Protein AF-A0A176WW11-F1 (afdb_monomer_lite)

Structure (mmCIF, N/CA/C/O backbone):
data_AF-A0A176WW11-F1
#
_entry.id   AF-A0A176WW11-F1
#
loop_
_atom_site.group_PDB
_atom_site.id
_atom_site.type_symbol
_atom_site.label_atom_id
_atom_site.label_alt_id
_atom_site.label_comp_id
_atom_site.label_asym_id
_atom_site.label_entity_id
_atom_site.label_seq_id
_atom_site.pdbx_PDB_ins_code
_atom_site.Cartn_x
_atom_site.Cartn_y
_atom_site.Cartn_z
_atom_site.occupancy
_atom_site.B_iso_or_equiv
_atom_site.auth_seq_id
_atom_site.auth_comp_id
_atom_site.auth_asym_id
_atom_site.auth_atom_id
_atom_site.pdbx_PDB_model_num
ATOM 1 N N . MET A 1 1 ? 7.947 -29.650 -14.561 1.00 38.28 1 MET A N 1
ATOM 2 C CA . MET A 1 1 ? 7.953 -28.742 -13.396 1.00 38.28 1 MET A CA 1
ATOM 3 C C . MET A 1 1 ? 6.530 -28.261 -13.224 1.00 38.28 1 MET A C 1
ATOM 5 O O . MET A 1 1 ? 6.086 -27.445 -14.023 1.00 38.28 1 MET A O 1
ATOM 9 N N . ASP A 1 2 ? 5.806 -28.837 -12.269 1.00 42.72 2 ASP A N 1
ATOM 10 C CA . ASP A 1 2 ? 4.416 -28.479 -12.001 1.00 4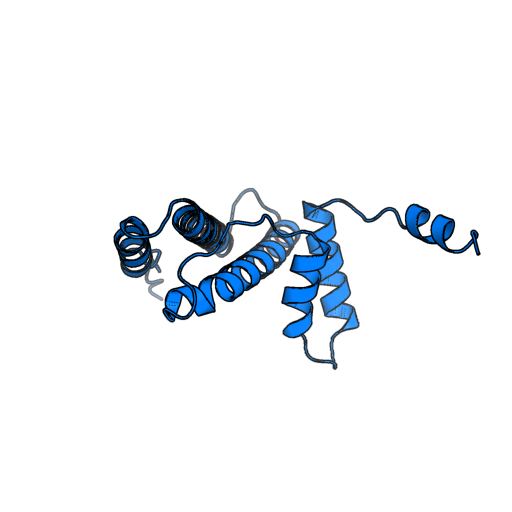2.72 2 ASP A CA 1
ATOM 11 C C . ASP A 1 2 ? 4.356 -27.070 -11.411 1.00 42.72 2 ASP A C 1
ATOM 13 O O . ASP A 1 2 ? 4.752 -26.833 -10.268 1.00 42.72 2 ASP A O 1
ATOM 17 N N . GLN A 1 3 ? 3.889 -26.110 -12.209 1.00 46.97 3 GLN A N 1
ATOM 18 C CA . GLN A 1 3 ? 3.449 -24.825 -11.685 1.00 46.97 3 GLN A CA 1
ATOM 19 C C . GLN A 1 3 ? 2.151 -25.079 -10.928 1.00 46.97 3 GLN A C 1
ATOM 21 O O . GLN A 1 3 ? 1.076 -25.116 -11.520 1.00 46.97 3 GLN A O 1
ATOM 26 N N . LYS A 1 4 ? 2.257 -25.284 -9.613 1.00 46.72 4 LYS A N 1
ATOM 27 C CA . LYS A 1 4 ? 1.090 -25.266 -8.735 1.00 46.72 4 LYS A CA 1
ATOM 28 C C . LYS A 1 4 ? 0.417 -23.900 -8.937 1.00 46.72 4 LYS A C 1
ATOM 30 O O . LYS A 1 4 ? 1.100 -22.888 -8.748 1.00 46.72 4 LYS A O 1
ATOM 35 N N . PRO A 1 5 ? -0.852 -23.830 -9.371 1.00 48.12 5 PRO A N 1
ATOM 36 C CA . PRO A 1 5 ? -1.541 -22.557 -9.440 1.00 48.12 5 PRO A CA 1
ATOM 37 C C . PRO A 1 5 ? -1.594 -22.025 -8.010 1.00 48.12 5 PRO A C 1
ATOM 39 O O . PRO A 1 5 ? -2.228 -22.612 -7.140 1.00 48.12 5 PRO A O 1
ATOM 42 N N . THR A 1 6 ? -0.859 -20.952 -7.735 1.00 51.38 6 THR A N 1
ATOM 43 C CA . THR A 1 6 ? -1.089 -20.128 -6.551 1.00 51.38 6 THR A CA 1
ATOM 44 C C . THR A 1 6 ? -2.418 -19.435 -6.789 1.00 51.38 6 THR A C 1
ATOM 46 O O . THR A 1 6 ? -2.474 -18.335 -7.343 1.00 51.38 6 THR A O 1
ATOM 49 N N . GLU A 1 7 ? -3.504 -20.150 -6.502 1.00 52.75 7 GLU A N 1
ATOM 50 C CA . GLU A 1 7 ? -4.811 -19.540 -6.308 1.00 52.75 7 GLU A CA 1
ATOM 51 C C . GLU A 1 7 ? -4.647 -18.413 -5.273 1.00 52.75 7 GLU A C 1
ATOM 53 O O . GLU A 1 7 ? -3.821 -18.547 -4.360 1.00 52.75 7 GLU A O 1
ATOM 58 N N . PRO A 1 8 ? -5.336 -17.267 -5.448 1.00 53.09 8 PRO A N 1
ATOM 59 C CA . PRO A 1 8 ? -5.331 -16.203 -4.445 1.00 53.09 8 PRO A CA 1
ATOM 60 C C . PRO A 1 8 ? -5.658 -16.817 -3.082 1.00 53.09 8 PRO A C 1
ATOM 62 O O . PRO A 1 8 ? -6.425 -17.784 -3.068 1.00 53.09 8 PRO A O 1
ATOM 65 N N . PRO A 1 9 ? -5.138 -16.294 -1.959 1.00 55.34 9 PRO A N 1
ATOM 66 C CA . PRO A 1 9 ? -5.440 -16.823 -0.633 1.00 55.34 9 PRO A CA 1
ATOM 67 C C . PRO A 1 9 ? -6.895 -16.485 -0.268 1.00 55.34 9 PRO A C 1
ATOM 69 O O . PRO A 1 9 ? -7.148 -15.620 0.568 1.00 55.34 9 PRO A O 1
ATOM 72 N N . HIS A 1 10 ? -7.848 -17.138 -0.942 1.00 59.72 10 HIS A N 1
ATOM 73 C CA . HIS A 1 10 ? -9.286 -16.927 -0.811 1.00 59.72 10 HIS A CA 1
ATOM 74 C C . HIS A 1 10 ? -9.680 -17.043 0.650 1.00 59.72 10 HIS A C 1
ATOM 76 O O . HIS A 1 10 ? -10.303 -16.129 1.164 1.00 59.72 10 HIS A O 1
ATOM 82 N N . ASP A 1 11 ? -9.171 -18.059 1.343 1.00 60.62 11 ASP A N 1
ATOM 83 C CA . ASP A 1 11 ? -9.445 -18.296 2.757 1.00 60.62 11 ASP A CA 1
ATOM 84 C C . ASP A 1 11 ? -9.091 -17.088 3.641 1.00 60.62 11 ASP A C 1
ATOM 86 O O . ASP A 1 11 ? -9.870 -16.691 4.503 1.00 60.62 11 ASP A O 1
ATOM 90 N N . ALA A 1 12 ? -7.937 -16.448 3.422 1.00 63.38 12 ALA A N 1
ATOM 91 C CA . ALA A 1 12 ? -7.532 -15.288 4.219 1.00 63.38 12 ALA A CA 1
ATOM 92 C C . ALA A 1 12 ? -8.373 -14.043 3.889 1.00 63.38 12 ALA A C 1
ATOM 94 O O . ALA A 1 12 ? -8.705 -13.263 4.782 1.00 63.38 12 ALA A O 1
ATOM 95 N N . LEU A 1 13 ? -8.725 -13.860 2.614 1.00 64.44 13 LEU A N 1
ATOM 96 C CA . LEU A 1 13 ? -9.565 -12.751 2.158 1.00 64.44 13 LEU A CA 1
ATOM 97 C C . LEU A 1 13 ? -11.019 -12.919 2.630 1.00 64.44 13 LEU A C 1
ATOM 99 O O . LEU A 1 13 ? -11.628 -11.948 3.069 1.00 64.44 13 LEU A O 1
ATOM 103 N N . GLU A 1 14 ? -11.557 -14.137 2.601 1.00 69.00 14 GLU A N 1
ATOM 104 C CA . GLU A 1 14 ? -12.894 -14.475 3.097 1.00 69.00 14 GLU A CA 1
ATOM 105 C C . GLU A 1 14 ? -12.997 -14.274 4.607 1.00 69.00 14 GLU A C 1
ATOM 107 O O . GLU A 1 14 ? -13.955 -13.658 5.072 1.00 69.00 14 GLU A O 1
ATOM 112 N N . VAL A 1 15 ? -11.987 -14.703 5.371 1.00 70.88 15 VAL A N 1
ATOM 113 C CA . VAL A 1 15 ? -11.923 -14.458 6.820 1.00 70.88 15 VAL A CA 1
ATOM 114 C C . VAL A 1 15 ? -11.898 -12.959 7.124 1.00 70.88 15 VAL A C 1
ATOM 116 O O . VAL A 1 15 ? -12.610 -12.509 8.020 1.00 70.88 15 VAL A O 1
ATOM 119 N N . LEU A 1 16 ? -11.131 -12.168 6.365 1.00 67.31 16 LEU A N 1
ATOM 120 C CA . LEU A 1 16 ? -11.105 -10.713 6.531 1.00 67.31 16 LEU A CA 1
ATOM 121 C C . LEU A 1 16 ? -12.459 -10.072 6.211 1.00 67.31 16 LEU A C 1
ATOM 123 O O . LEU A 1 16 ? -12.887 -9.197 6.953 1.00 67.31 16 LEU A O 1
ATOM 127 N N . ILE A 1 17 ? -13.146 -10.503 5.150 1.00 69.38 17 ILE A N 1
ATOM 128 C CA . ILE A 1 17 ? -14.472 -9.981 4.780 1.00 69.38 17 ILE A CA 1
ATOM 129 C C . ILE A 1 17 ? -15.522 -10.350 5.833 1.00 69.38 17 ILE A C 1
ATOM 131 O O . ILE A 1 17 ? -16.321 -9.499 6.220 1.00 69.38 17 ILE A O 1
ATOM 135 N N . ALA A 1 18 ? -15.506 -11.595 6.312 1.00 72.50 18 ALA A N 1
ATOM 136 C CA . ALA A 1 18 ? -16.426 -12.065 7.340 1.00 72.50 18 ALA A CA 1
ATOM 137 C C . ALA A 1 18 ? -16.231 -11.303 8.659 1.00 72.50 18 ALA A C 1
ATOM 139 O O . ALA A 1 18 ? -17.207 -10.849 9.247 1.00 72.50 18 ALA A O 1
ATOM 140 N N . ALA A 1 19 ? -14.980 -11.093 9.081 1.00 67.56 19 ALA A N 1
ATOM 141 C CA . ALA A 1 19 ? -14.660 -10.314 10.277 1.00 67.56 19 ALA A CA 1
ATOM 142 C C . ALA A 1 19 ? -14.964 -8.815 10.105 1.00 67.56 19 ALA A C 1
ATOM 144 O O . ALA A 1 19 ? -15.369 -8.147 11.052 1.00 67.56 19 ALA A O 1
ATOM 145 N N . ALA A 1 20 ? -14.806 -8.273 8.894 1.00 70.06 20 ALA A N 1
ATOM 146 C CA . ALA A 1 20 ? -15.075 -6.866 8.618 1.00 70.06 20 ALA A CA 1
ATOM 147 C C . ALA A 1 20 ? -16.565 -6.508 8.738 1.00 70.06 20 ALA A C 1
ATOM 149 O O . ALA A 1 20 ? -16.875 -5.350 8.996 1.00 70.06 20 ALA A O 1
ATOM 150 N N . ALA A 1 21 ? -17.485 -7.468 8.595 1.00 69.31 21 ALA A N 1
ATOM 151 C CA . ALA A 1 21 ? -18.920 -7.224 8.755 1.00 69.31 21 ALA A CA 1
ATOM 152 C C . ALA A 1 21 ? -19.305 -6.721 10.163 1.00 69.31 21 ALA A C 1
ATOM 154 O O . ALA A 1 21 ? -20.364 -6.119 10.326 1.00 69.31 21 ALA A O 1
ATOM 155 N N . GLU A 1 22 ? -18.449 -6.950 11.162 1.00 75.69 22 GLU A N 1
ATOM 156 C CA . GLU A 1 22 ? -18.630 -6.470 12.537 1.00 75.69 22 GLU A CA 1
ATOM 157 C C . GLU A 1 22 ? -17.981 -5.095 12.787 1.00 75.69 22 GLU A C 1
ATOM 159 O O . GLU A 1 22 ? -18.170 -4.504 13.851 1.00 75.69 22 GLU A O 1
ATOM 164 N N . ALA A 1 23 ? -17.224 -4.569 11.819 1.00 80.94 23 ALA A N 1
ATOM 165 C CA . ALA A 1 23 ? -16.578 -3.267 11.910 1.00 80.94 23 ALA A CA 1
ATOM 166 C C . ALA A 1 23 ? -17.564 -2.120 11.640 1.00 80.94 23 ALA A C 1
ATOM 168 O O . ALA A 1 23 ? -18.557 -2.272 10.925 1.00 80.94 23 ALA A O 1
ATOM 169 N N . ASP A 1 24 ? -17.260 -0.928 12.158 1.00 86.62 24 ASP A N 1
ATOM 170 C CA . ASP A 1 24 ? -17.979 0.278 11.756 1.00 86.62 24 ASP A CA 1
ATOM 171 C C . ASP A 1 24 ? -17.768 0.576 10.258 1.00 86.62 24 ASP A C 1
ATOM 173 O O . ASP A 1 24 ? -16.789 0.145 9.644 1.00 86.62 24 ASP A O 1
ATOM 177 N N . THR A 1 25 ? -18.670 1.362 9.667 1.00 85.56 25 THR A N 1
ATOM 178 C CA . THR A 1 25 ? -18.682 1.665 8.226 1.00 85.56 25 THR A CA 1
ATOM 179 C C . THR A 1 25 ? -17.350 2.199 7.690 1.00 85.56 25 THR A C 1
ATOM 181 O O . THR A 1 25 ? -16.951 1.858 6.574 1.00 85.56 25 THR A O 1
ATOM 184 N N . GLU A 1 26 ? -16.653 3.042 8.451 1.00 86.69 26 GLU A N 1
ATOM 185 C CA . GLU A 1 26 ? -15.414 3.671 7.992 1.00 86.69 26 GLU A CA 1
ATOM 186 C C . GLU A 1 26 ? -14.233 2.697 8.056 1.00 86.69 26 GLU A C 1
ATOM 188 O O . GLU A 1 26 ? -13.414 2.639 7.129 1.00 86.69 26 GLU A O 1
ATOM 193 N N . THR A 1 27 ? -14.181 1.862 9.095 1.00 89.44 27 THR A N 1
ATOM 194 C CA . THR A 1 27 ? -13.183 0.793 9.186 1.00 89.44 27 THR A CA 1
ATOM 195 C C . THR A 1 27 ? -13.432 -0.297 8.151 1.00 89.44 27 THR A C 1
ATOM 197 O O . THR A 1 27 ? -12.492 -0.725 7.476 1.00 89.44 27 THR A O 1
ATOM 200 N N . PHE A 1 28 ? -14.693 -0.686 7.941 1.00 89.12 28 PHE A N 1
ATOM 201 C CA . PHE A 1 28 ? -15.083 -1.609 6.876 1.00 89.12 28 PHE A CA 1
ATOM 202 C C . PHE A 1 28 ? -14.603 -1.108 5.513 1.00 89.12 28 PHE A C 1
ATOM 204 O O . PHE A 1 28 ? -13.995 -1.860 4.751 1.00 89.12 28 PHE A O 1
ATOM 211 N N . ARG A 1 29 ? -14.783 0.187 5.226 1.00 90.19 29 ARG A N 1
ATOM 212 C CA . ARG A 1 29 ? -14.289 0.810 3.994 1.00 90.19 29 ARG A CA 1
ATOM 213 C C . ARG A 1 29 ? -12.766 0.731 3.872 1.00 90.19 29 ARG A C 1
ATOM 215 O O . ARG A 1 29 ? -12.261 0.420 2.796 1.00 90.19 29 ARG A O 1
ATOM 222 N N . SER A 1 30 ? -12.029 0.974 4.955 1.00 91.44 30 SER A N 1
ATOM 223 C CA . SER A 1 30 ? -10.566 0.830 4.968 1.00 91.44 30 SER A CA 1
ATOM 224 C C . SER A 1 30 ? -10.121 -0.607 4.666 1.00 91.44 30 SER A C 1
ATOM 226 O O . SER A 1 30 ? -9.177 -0.806 3.896 1.00 91.44 30 SER A O 1
ATOM 228 N N . ILE A 1 31 ? -10.818 -1.606 5.220 1.00 90.94 31 ILE A N 1
ATOM 229 C CA . ILE A 1 31 ? -10.564 -3.031 4.954 1.00 90.94 31 ILE A CA 1
ATOM 230 C C . ILE A 1 31 ? -10.904 -3.377 3.499 1.00 90.94 31 ILE A C 1
ATOM 232 O O . ILE A 1 31 ? -10.102 -4.007 2.810 1.00 90.94 31 ILE A O 1
ATOM 236 N N . GLN A 1 32 ? -12.049 -2.917 2.995 1.00 90.44 32 GLN A N 1
ATOM 237 C CA . GLN A 1 32 ? -12.465 -3.118 1.608 1.00 90.44 32 GLN A CA 1
ATOM 238 C C . GLN A 1 32 ? -11.433 -2.556 0.618 1.00 90.44 32 GLN A C 1
ATOM 240 O O . GLN A 1 32 ? -11.064 -3.222 -0.348 1.00 90.44 32 GLN A O 1
ATOM 245 N N . GLU A 1 33 ? -10.925 -1.351 0.869 1.00 92.81 33 GLU A N 1
ATOM 246 C CA . GLU A 1 33 ? -9.897 -0.722 0.035 1.00 92.81 33 GLU A CA 1
ATOM 247 C C . GLU A 1 33 ? -8.574 -1.498 0.072 1.00 92.81 33 GLU A C 1
ATOM 249 O O . GLU A 1 33 ? -7.941 -1.684 -0.972 1.00 92.81 33 GLU A O 1
ATOM 254 N N . LEU A 1 34 ? -8.176 -2.019 1.240 1.00 92.12 34 LEU A N 1
ATOM 255 C CA . LEU A 1 34 ? -7.006 -2.891 1.361 1.00 92.12 34 LEU A CA 1
ATOM 256 C C . LEU A 1 34 ? -7.164 -4.164 0.511 1.00 92.12 34 LEU A C 1
ATOM 258 O O . LEU A 1 34 ? -6.237 -4.531 -0.215 1.00 92.12 34 LEU A O 1
ATOM 262 N N . LEU A 1 35 ? -8.338 -4.803 0.553 1.00 89.94 35 LEU A N 1
ATOM 263 C CA . LEU A 1 35 ? -8.643 -6.007 -0.229 1.00 89.94 35 LEU A CA 1
ATOM 264 C C . LEU A 1 35 ? -8.575 -5.738 -1.738 1.00 89.94 35 LEU A C 1
ATOM 266 O O . LEU A 1 35 ? -7.909 -6.473 -2.469 1.00 89.94 35 LEU A O 1
ATOM 270 N N . ILE A 1 36 ? -9.200 -4.652 -2.202 1.00 90.62 36 ILE A N 1
ATOM 271 C CA . ILE A 1 36 ? -9.175 -4.247 -3.617 1.00 90.62 36 ILE A CA 1
ATOM 272 C C . ILE A 1 36 ? -7.732 -4.019 -4.086 1.00 90.62 36 ILE A C 1
ATOM 274 O O . ILE A 1 36 ? -7.342 -4.470 -5.168 1.00 90.62 36 ILE A O 1
ATOM 278 N N . LEU A 1 37 ? -6.915 -3.340 -3.276 1.00 91.94 37 LEU A N 1
ATOM 279 C CA . LEU A 1 37 ? -5.509 -3.092 -3.597 1.00 91.94 37 LEU A CA 1
ATOM 280 C C . LEU A 1 37 ? -4.686 -4.382 -3.637 1.00 91.94 37 LEU A C 1
ATOM 282 O O . LEU A 1 37 ? -3.840 -4.529 -4.522 1.00 91.94 37 LEU A O 1
ATOM 286 N N . SER A 1 38 ? -4.944 -5.320 -2.724 1.00 90.31 38 SER A N 1
ATOM 287 C CA . SER A 1 38 ? -4.270 -6.621 -2.686 1.00 90.31 38 SER A CA 1
ATOM 288 C C . SER A 1 38 ? -4.566 -7.426 -3.952 1.00 90.31 38 SER A C 1
ATOM 290 O O . SER A 1 38 ? -3.634 -7.832 -4.649 1.00 90.31 38 SER A O 1
ATOM 292 N N . GLN A 1 39 ? -5.839 -7.540 -4.336 1.00 87.75 39 GLN A N 1
ATOM 293 C CA . GLN A 1 39 ? -6.247 -8.231 -5.563 1.00 87.75 39 GLN A CA 1
ATOM 294 C C . GLN A 1 39 ? -5.648 -7.581 -6.820 1.00 87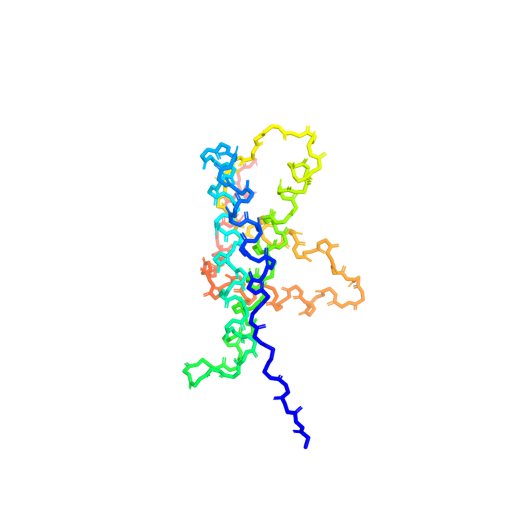.75 39 GLN A C 1
ATOM 296 O O . GLN A 1 39 ? -5.150 -8.270 -7.716 1.00 87.75 39 GLN A O 1
ATOM 301 N N . ALA A 1 40 ? -5.650 -6.244 -6.889 1.00 89.19 40 ALA A N 1
ATOM 302 C CA . ALA A 1 40 ? -5.067 -5.511 -8.010 1.00 89.19 40 ALA A CA 1
ATOM 303 C C . ALA A 1 40 ? -3.550 -5.738 -8.130 1.00 89.19 40 ALA A C 1
ATOM 305 O O . ALA A 1 40 ? -3.038 -5.893 -9.244 1.00 89.19 40 ALA A O 1
ATOM 306 N N . PHE A 1 41 ? -2.836 -5.777 -7.003 1.00 90.12 41 PHE A N 1
ATOM 307 C CA . PHE A 1 41 ? -1.408 -6.077 -6.971 1.00 90.12 41 PHE A CA 1
ATOM 308 C C . PHE A 1 41 ? -1.126 -7.512 -7.426 1.00 90.12 41 PHE A C 1
ATOM 310 O O . PHE A 1 41 ? -0.296 -7.722 -8.314 1.00 90.12 41 PHE A O 1
ATOM 317 N N . GLU A 1 42 ? -1.849 -8.496 -6.888 1.00 86.88 42 GLU A N 1
ATOM 318 C CA . GLU A 1 42 ? -1.690 -9.910 -7.247 1.00 86.88 42 GLU A CA 1
ATOM 319 C C . GLU A 1 42 ? -1.914 -10.158 -8.742 1.00 86.88 42 GLU A C 1
ATOM 321 O O . GLU A 1 42 ? -1.106 -10.826 -9.400 1.00 86.88 42 GLU A O 1
ATOM 326 N N . ALA A 1 43 ? -2.948 -9.540 -9.318 1.00 85.75 43 ALA A N 1
ATOM 327 C CA . ALA A 1 43 ? -3.222 -9.614 -10.750 1.00 85.75 43 ALA A CA 1
ATOM 328 C C . ALA A 1 43 ? -2.051 -9.092 -11.610 1.00 85.75 43 ALA A C 1
ATOM 330 O O . ALA A 1 43 ? -1.849 -9.552 -12.736 1.00 85.75 43 ALA A O 1
ATOM 331 N N . ARG A 1 44 ? -1.243 -8.159 -11.085 1.00 85.38 44 ARG A N 1
ATOM 332 C CA . ARG A 1 44 ? -0.084 -7.566 -11.777 1.00 85.38 44 ARG A CA 1
ATOM 333 C C . ARG A 1 44 ? 1.206 -8.373 -11.623 1.00 85.38 44 ARG A C 1
ATOM 335 O O . ARG A 1 44 ? 2.115 -8.188 -12.438 1.00 85.38 44 ARG A O 1
ATOM 342 N N . ILE A 1 45 ? 1.292 -9.287 -10.651 1.00 82.69 45 ILE A N 1
ATOM 343 C CA . ILE A 1 45 ? 2.437 -10.207 -10.509 1.00 82.69 45 ILE A CA 1
ATOM 344 C C . ILE A 1 45 ? 2.543 -11.094 -11.758 1.00 82.69 45 ILE A C 1
ATOM 346 O O . ILE A 1 45 ? 3.631 -11.303 -12.311 1.00 82.69 45 ILE A O 1
ATOM 350 N N . ARG A 1 46 ? 1.402 -11.571 -12.263 1.00 79.56 46 ARG A N 1
ATOM 351 C CA . ARG A 1 46 ? 1.346 -12.422 -13.455 1.00 79.56 46 ARG A CA 1
ATOM 352 C C . ARG A 1 46 ? 1.624 -11.609 -14.736 1.00 79.56 46 ARG A C 1
ATOM 354 O O . ARG A 1 46 ? 1.327 -10.412 -14.800 1.00 79.56 46 ARG A O 1
ATOM 361 N N . PRO A 1 47 ? 2.252 -12.207 -15.769 1.00 69.44 47 PRO A N 1
ATOM 362 C CA . PRO A 1 47 ? 2.441 -11.554 -17.064 1.00 69.44 47 PRO A CA 1
ATOM 363 C C . PRO A 1 47 ? 1.103 -11.092 -17.643 1.00 69.44 47 PRO A C 1
ATOM 365 O O . PRO A 1 47 ? 0.201 -11.899 -17.842 1.00 69.44 47 PRO A O 1
ATOM 368 N N . HIS A 1 48 ? 0.981 -9.796 -17.931 1.00 74.44 48 HIS A N 1
ATOM 369 C CA . HIS A 1 48 ? -0.239 -9.222 -18.487 1.00 74.44 48 HIS A CA 1
ATOM 370 C C . HIS A 1 48 ? -0.008 -8.834 -19.948 1.00 74.44 48 HIS A C 1
ATOM 372 O O . HIS A 1 48 ? 0.920 -8.090 -20.259 1.00 74.44 48 HIS A O 1
ATOM 378 N N . ARG A 1 49 ? -0.873 -9.315 -20.849 1.00 73.56 49 ARG A N 1
ATOM 379 C CA . ARG A 1 49 ? -0.719 -9.156 -22.309 1.00 73.56 49 ARG A CA 1
ATOM 380 C C . ARG A 1 49 ? -0.673 -7.700 -22.803 1.00 73.56 49 ARG A C 1
ATOM 382 O O . ARG A 1 49 ? -0.066 -7.441 -23.834 1.00 73.56 49 ARG A O 1
ATOM 389 N N . TYR A 1 50 ? -1.293 -6.767 -22.078 1.00 78.06 50 TYR A N 1
ATOM 390 C CA . TYR A 1 50 ? -1.513 -5.382 -22.519 1.00 78.06 50 TYR A CA 1
ATOM 391 C C . TYR A 1 50 ? -0.661 -4.343 -21.778 1.00 78.06 50 TYR A C 1
ATOM 393 O O . TYR A 1 50 ? -0.712 -3.163 -22.107 1.00 78.06 50 TYR A O 1
ATOM 401 N N . LEU A 1 51 ? 0.123 -4.758 -20.780 1.00 79.69 51 LEU A N 1
ATOM 402 C CA . LEU A 1 51 ? 0.914 -3.856 -19.944 1.00 79.69 51 LEU A CA 1
ATOM 403 C C . LEU A 1 51 ? 2.405 -4.071 -20.196 1.00 79.69 51 LEU A C 1
ATOM 405 O O . LEU A 1 51 ? 2.952 -5.145 -19.939 1.00 79.69 51 LEU A O 1
ATOM 409 N N . GLY A 1 52 ? 3.086 -3.020 -20.658 1.00 85.56 52 GLY A N 1
ATOM 410 C CA . GLY A 1 52 ? 4.539 -3.038 -20.814 1.00 85.56 52 GLY A CA 1
ATOM 411 C C . GLY A 1 52 ? 5.249 -3.273 -19.476 1.00 85.56 52 GLY A C 1
ATOM 412 O O . GLY A 1 52 ? 4.799 -2.805 -18.429 1.00 85.56 52 GLY A O 1
ATOM 413 N N . LYS A 1 53 ? 6.400 -3.963 -19.495 1.00 87.00 53 LYS A N 1
ATOM 414 C CA . LYS A 1 53 ? 7.144 -4.345 -18.275 1.00 87.00 53 LYS A CA 1
ATOM 415 C C . LYS A 1 53 ? 7.422 -3.160 -17.338 1.00 87.00 53 LYS A C 1
ATOM 417 O O . LYS A 1 53 ? 7.211 -3.291 -16.137 1.00 87.00 53 LYS A O 1
ATOM 422 N N . ARG A 1 54 ? 7.858 -2.013 -17.882 1.00 88.12 54 ARG A N 1
ATOM 423 C CA . ARG A 1 54 ? 8.156 -0.793 -17.103 1.00 88.12 54 ARG A CA 1
ATOM 424 C C . ARG A 1 54 ? 6.901 -0.197 -16.468 1.00 88.12 54 ARG A C 1
ATOM 426 O O . ARG A 1 54 ? 6.909 0.095 -15.282 1.00 88.12 54 ARG A O 1
ATOM 433 N N . GLN A 1 55 ? 5.823 -0.056 -17.238 1.00 88.00 55 GLN A N 1
ATOM 434 C CA . GLN A 1 55 ? 4.556 0.480 -16.736 1.00 88.00 55 GLN A CA 1
ATOM 435 C C . GLN A 1 55 ? 3.985 -0.405 -15.627 1.00 88.00 55 GLN A C 1
ATOM 437 O O . GLN A 1 55 ? 3.598 0.092 -14.576 1.00 88.00 55 GLN A O 1
ATOM 442 N N . ARG A 1 56 ? 4.003 -1.726 -15.831 1.00 89.75 56 ARG A N 1
ATOM 443 C CA . ARG A 1 56 ? 3.581 -2.697 -14.821 1.00 89.75 56 ARG A CA 1
ATOM 444 C C . ARG A 1 56 ? 4.410 -2.588 -13.544 1.00 89.75 56 ARG A C 1
ATOM 446 O O . ARG A 1 56 ? 3.848 -2.570 -12.460 1.00 89.75 56 ARG A O 1
ATOM 453 N N . PHE A 1 57 ? 5.730 -2.479 -13.672 1.00 90.62 57 PHE A N 1
ATOM 454 C CA . PHE A 1 57 ? 6.620 -2.319 -12.525 1.00 90.62 57 PHE A CA 1
ATOM 455 C C . PHE A 1 57 ? 6.344 -1.023 -11.747 1.00 90.62 57 PHE A C 1
ATOM 457 O O . PHE A 1 57 ? 6.228 -1.059 -10.526 1.00 90.62 57 PHE A O 1
ATOM 464 N N . ASN A 1 58 ? 6.160 0.103 -12.442 1.00 91.88 58 ASN A N 1
ATOM 465 C CA . ASN A 1 58 ? 5.803 1.378 -11.815 1.00 91.88 58 ASN A CA 1
ATOM 466 C C . ASN A 1 58 ? 4.472 1.287 -11.056 1.00 91.88 58 ASN A C 1
ATOM 468 O O . ASN A 1 58 ? 4.373 1.734 -9.917 1.00 91.88 58 ASN A O 1
ATOM 472 N N . LEU A 1 59 ? 3.468 0.660 -11.667 1.00 92.12 59 LEU A N 1
ATOM 473 C CA . LEU A 1 59 ? 2.178 0.403 -11.035 1.00 92.12 59 LEU A CA 1
ATOM 474 C C . LEU A 1 59 ? 2.320 -0.442 -9.761 1.00 92.12 59 LEU A C 1
ATOM 476 O O . LEU A 1 59 ? 1.769 -0.073 -8.730 1.00 92.12 59 LEU A O 1
ATOM 480 N N . MET A 1 60 ? 3.124 -1.508 -9.804 1.00 92.69 60 MET A N 1
ATOM 481 C CA . MET A 1 60 ? 3.397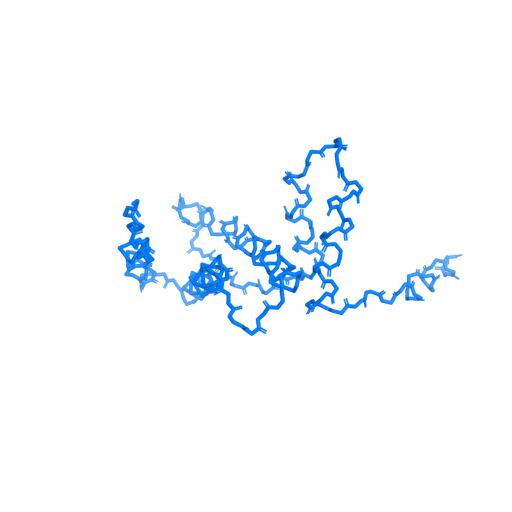 -2.349 -8.635 1.00 92.69 60 MET A CA 1
ATOM 482 C C . MET A 1 60 ? 4.097 -1.584 -7.501 1.00 92.69 60 MET A C 1
ATOM 484 O O . MET A 1 60 ? 3.782 -1.822 -6.340 1.00 92.69 60 MET A O 1
ATOM 488 N N . ILE A 1 61 ? 5.005 -0.644 -7.799 1.00 93.31 61 ILE A N 1
ATOM 489 C CA . ILE A 1 61 ? 5.620 0.218 -6.768 1.00 93.31 61 ILE A CA 1
ATOM 490 C C . ILE A 1 61 ? 4.551 1.055 -6.054 1.00 93.31 61 ILE A C 1
ATOM 492 O O . ILE A 1 61 ? 4.568 1.168 -4.828 1.00 93.31 61 ILE A O 1
ATOM 496 N N . VAL A 1 62 ? 3.619 1.643 -6.809 1.00 94.44 62 VAL A N 1
ATOM 497 C CA . VAL A 1 62 ? 2.534 2.451 -6.233 1.00 94.44 62 VAL A CA 1
ATOM 498 C C . VAL A 1 62 ? 1.577 1.585 -5.414 1.00 94.44 62 VAL A C 1
ATOM 500 O O . VAL A 1 62 ? 1.152 2.011 -4.341 1.00 94.44 62 VAL A O 1
ATOM 503 N N . ASP A 1 63 ? 1.260 0.379 -5.886 1.00 94.06 63 ASP A N 1
ATOM 504 C CA . ASP A 1 63 ? 0.421 -0.564 -5.143 1.00 94.06 63 ASP A CA 1
ATOM 505 C C . ASP A 1 63 ? 1.067 -0.934 -3.804 1.00 94.06 63 ASP A C 1
ATOM 507 O O . ASP A 1 63 ? 0.404 -0.836 -2.777 1.00 94.06 63 ASP A O 1
ATOM 511 N N . ILE A 1 64 ? 2.368 -1.259 -3.790 1.00 93.19 64 ILE A N 1
ATOM 512 C CA . ILE A 1 64 ? 3.113 -1.547 -2.553 1.00 93.19 64 ILE A CA 1
ATOM 513 C C . ILE A 1 64 ? 3.011 -0.369 -1.583 1.00 93.19 64 ILE A C 1
ATOM 515 O O . ILE A 1 64 ? 2.695 -0.576 -0.418 1.00 93.19 64 ILE A O 1
ATOM 519 N N . ALA A 1 65 ? 3.196 0.868 -2.053 1.00 94.38 65 ALA A N 1
ATOM 520 C CA . ALA A 1 65 ? 3.079 2.042 -1.189 1.00 94.38 65 ALA A CA 1
ATOM 521 C C . ALA A 1 65 ? 1.692 2.156 -0.535 1.00 94.38 65 ALA A C 1
ATOM 523 O O . ALA A 1 65 ? 1.582 2.483 0.645 1.00 94.38 65 ALA A O 1
ATOM 524 N N . ARG A 1 66 ? 0.624 1.898 -1.303 1.00 95.25 66 ARG A N 1
ATOM 525 C CA . ARG A 1 66 ? -0.762 1.959 -0.809 1.00 95.25 66 ARG A CA 1
ATOM 526 C C . ARG A 1 66 ? -1.077 0.815 0.151 1.00 95.25 66 ARG A C 1
ATOM 528 O O . ARG A 1 66 ? -1.737 1.048 1.159 1.00 95.25 66 ARG A O 1
ATOM 535 N N . LEU A 1 67 ? -0.585 -0.386 -0.149 1.00 94.56 67 LEU A N 1
ATOM 536 C CA . LEU A 1 67 ? -0.712 -1.557 0.715 1.00 94.56 67 LEU A CA 1
ATOM 537 C C . LEU A 1 67 ? -0.009 -1.323 2.051 1.00 94.56 67 LEU A C 1
ATOM 539 O O . LEU A 1 67 ? -0.625 -1.521 3.094 1.00 94.56 67 LEU A O 1
ATOM 543 N N . THR A 1 68 ? 1.235 -0.835 2.034 1.00 93.88 68 THR A N 1
ATOM 544 C CA . THR A 1 68 ? 1.977 -0.469 3.248 1.00 93.88 68 THR A CA 1
ATOM 545 C C . THR A 1 68 ? 1.217 0.577 4.059 1.00 93.88 68 THR A C 1
ATOM 547 O O . THR A 1 68 ? 0.983 0.368 5.246 1.00 93.88 68 THR A O 1
ATOM 550 N N . TYR A 1 69 ? 0.746 1.649 3.413 1.00 95.12 69 TYR A N 1
ATOM 551 C CA . TYR A 1 69 ? -0.026 2.705 4.069 1.00 95.12 69 TYR A CA 1
ATOM 552 C C . TYR A 1 69 ? -1.275 2.177 4.792 1.00 95.12 69 TYR A C 1
ATOM 554 O O . TYR A 1 69 ? -1.453 2.432 5.983 1.00 95.12 69 TYR A O 1
ATOM 562 N N . LEU A 1 70 ? -2.144 1.439 4.090 1.00 93.94 70 LEU A N 1
ATOM 563 C CA . LEU A 1 70 ? -3.391 0.947 4.685 1.00 93.94 70 LEU A CA 1
ATOM 564 C C . LEU A 1 70 ? -3.142 -0.127 5.742 1.00 93.94 70 LEU A C 1
ATOM 566 O O . LEU A 1 70 ? -3.810 -0.119 6.771 1.00 93.94 70 LEU A O 1
ATOM 570 N N . THR A 1 71 ? -2.158 -1.003 5.529 1.00 92.75 71 THR A N 1
ATOM 571 C CA . THR A 1 71 ? -1.779 -2.016 6.525 1.00 92.75 71 THR A CA 1
ATOM 572 C C . THR A 1 71 ? -1.309 -1.349 7.816 1.00 92.75 71 THR A C 1
ATOM 574 O O . THR A 1 71 ? -1.744 -1.735 8.896 1.00 92.75 71 THR A O 1
ATOM 577 N N . ASN A 1 72 ? -0.483 -0.302 7.715 1.00 93.00 72 ASN A N 1
ATOM 578 C CA . ASN A 1 72 ? -0.015 0.457 8.874 1.00 93.00 72 ASN A CA 1
ATOM 579 C C . ASN A 1 72 ? -1.168 1.172 9.595 1.00 93.00 72 ASN A C 1
ATOM 581 O O . ASN A 1 72 ? -1.210 1.161 10.823 1.00 93.00 72 ASN A O 1
ATOM 585 N N . ARG A 1 73 ? -2.135 1.745 8.863 1.00 92.81 73 ARG A N 1
ATOM 586 C CA . ARG A 1 73 ? -3.321 2.373 9.478 1.00 92.81 73 ARG A CA 1
ATOM 587 C C . ARG A 1 73 ? -4.222 1.380 10.201 1.00 92.81 73 ARG A C 1
ATOM 589 O O . ARG A 1 73 ? -4.733 1.695 11.268 1.00 92.81 73 ARG A O 1
ATOM 596 N N . LEU A 1 74 ? -4.417 0.197 9.626 1.00 92.38 74 LEU A N 1
ATOM 597 C CA . LEU A 1 74 ? -5.258 -0.852 10.20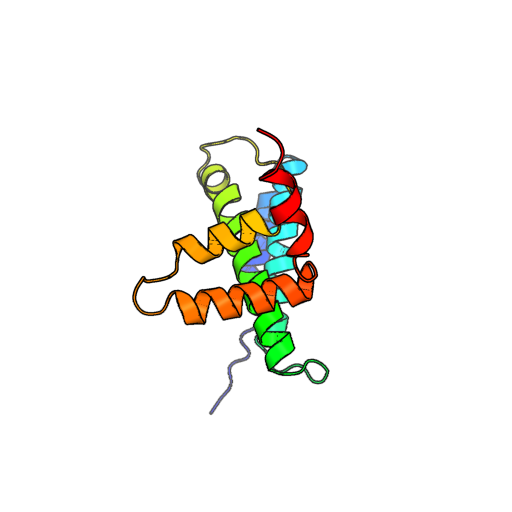6 1.00 92.38 74 LEU A CA 1
ATOM 598 C C . LEU A 1 74 ? -4.547 -1.646 11.309 1.00 92.38 74 LEU A C 1
ATOM 600 O O . LEU A 1 74 ? -5.194 -2.421 12.011 1.00 92.38 74 LEU A O 1
ATOM 604 N N . TYR A 1 75 ? -3.238 -1.454 11.493 1.00 92.94 75 TYR A N 1
ATOM 605 C CA . TYR A 1 75 ? -2.437 -2.242 12.425 1.00 92.94 75 TYR A CA 1
ATOM 606 C C . TYR A 1 75 ? -2.944 -2.157 13.869 1.00 92.94 75 TYR A C 1
ATOM 608 O O . TYR A 1 75 ? -3.127 -3.183 14.522 1.00 92.94 75 TYR A O 1
ATOM 616 N N . ASP A 1 76 ? -3.191 -0.948 14.378 1.00 92.19 76 ASP A N 1
ATOM 617 C CA . ASP A 1 76 ? -3.655 -0.776 15.758 1.00 92.19 76 ASP A CA 1
ATOM 618 C C . ASP A 1 76 ? -5.121 -1.199 15.940 1.00 92.19 76 ASP A C 1
ATOM 620 O O . ASP A 1 76 ? -5.469 -1.701 17.011 1.00 92.19 76 ASP A O 1
ATOM 624 N N . TYR A 1 77 ? -5.946 -1.096 14.891 1.00 89.94 77 TYR A N 1
ATOM 625 C CA . TYR A 1 77 ? -7.318 -1.616 14.892 1.00 89.94 77 TYR A CA 1
ATOM 626 C C . TYR A 1 77 ? -7.339 -3.142 14.990 1.00 89.94 77 TYR A C 1
ATOM 628 O O . TYR A 1 77 ? -7.963 -3.697 15.889 1.00 89.94 77 TYR A O 1
ATOM 636 N N . GLY A 1 78 ? -6.553 -3.836 14.159 1.00 86.38 78 GLY A N 1
ATOM 637 C CA . GLY A 1 78 ? -6.416 -5.297 14.225 1.00 86.38 78 GLY A CA 1
ATOM 638 C C . GLY A 1 78 ? -5.823 -5.805 15.547 1.00 86.38 78 GLY A C 1
ATOM 639 O O . GLY A 1 78 ? -5.873 -6.998 15.838 1.00 86.38 78 GLY A O 1
ATOM 640 N N . ARG A 1 79 ? -5.264 -4.906 16.365 1.00 89.50 79 ARG A N 1
ATOM 641 C CA . ARG A 1 79 ? -4.765 -5.182 17.717 1.00 89.50 79 ARG A CA 1
ATOM 642 C C . ARG A 1 79 ? -5.698 -4.706 18.830 1.00 89.50 79 ARG A C 1
ATOM 644 O O . ARG A 1 79 ? -5.278 -4.738 19.987 1.00 89.50 79 ARG A O 1
ATOM 651 N N . LEU A 1 80 ? -6.912 -4.270 18.494 1.00 88.00 80 LEU A N 1
ATOM 652 C CA . LEU A 1 80 ? -7.925 -3.794 19.438 1.00 88.00 80 LEU A CA 1
ATOM 653 C C . LEU A 1 80 ? -7.431 -2.630 20.316 1.00 88.00 80 LEU A C 1
ATOM 655 O O . LEU A 1 80 ? -7.810 -2.512 21.478 1.00 88.00 80 LEU A O 1
ATOM 659 N N . LYS A 1 81 ? -6.527 -1.792 19.790 1.00 91.00 81 LYS A N 1
ATOM 660 C CA . LYS A 1 81 ? -6.038 -0.595 20.497 1.00 91.00 81 LYS A CA 1
ATOM 661 C C . LYS A 1 81 ? -6.833 0.662 20.164 1.00 91.00 81 LYS A C 1
ATOM 663 O O . LYS A 1 81 ? -6.737 1.648 20.889 1.00 91.00 81 LYS A O 1
ATOM 668 N N . VAL A 1 82 ? -7.534 0.641 19.037 1.00 91.25 82 VAL A N 1
ATOM 669 C CA . VAL A 1 82 ? -8.419 1.706 18.572 1.00 91.25 82 VAL A CA 1
ATOM 670 C C . VAL A 1 82 ? -9.718 1.071 18.103 1.00 91.25 82 VAL A C 1
ATOM 672 O O . VAL A 1 82 ? -9.692 -0.014 17.523 1.00 91.25 82 VAL A O 1
ATOM 675 N N . ASP A 1 83 ? -10.827 1.763 18.336 1.00 87.62 83 ASP A N 1
ATOM 676 C CA . ASP A 1 83 ? -12.162 1.247 18.019 1.00 87.62 83 ASP A CA 1
ATOM 677 C C . ASP A 1 83 ? -12.535 1.443 16.544 1.00 87.62 83 ASP A C 1
ATOM 679 O O . ASP A 1 83 ? -13.381 0.726 16.022 1.00 87.62 83 ASP A O 1
ATOM 683 N N . GLN A 1 84 ? -11.900 2.408 15.869 1.00 90.88 84 GLN A N 1
ATOM 684 C CA . GLN A 1 84 ? -12.237 2.806 14.504 1.00 90.88 84 GLN A CA 1
ATOM 685 C C . GLN A 1 84 ? -11.015 3.339 13.745 1.00 90.88 84 GLN A C 1
ATOM 687 O O . GLN A 1 84 ? -10.140 3.996 14.316 1.00 90.88 84 GLN A O 1
ATOM 692 N N . VAL A 1 85 ? -10.985 3.108 12.430 1.00 91.88 85 VAL A N 1
ATOM 693 C CA . VAL A 1 85 ? -10.021 3.680 11.484 1.00 91.88 85 VAL A CA 1
ATOM 694 C C . VAL A 1 85 ? -10.752 4.240 10.269 1.00 91.88 85 VAL A C 1
ATOM 696 O O . VAL A 1 85 ? -11.247 3.500 9.421 1.00 91.88 85 VAL A O 1
ATOM 699 N N . CYS A 1 86 ? -10.738 5.566 10.128 1.00 91.25 86 CYS A N 1
ATOM 700 C CA . CYS A 1 86 ? -11.307 6.215 8.952 1.00 91.25 86 CYS A CA 1
ATOM 701 C C . CYS A 1 86 ? -10.451 6.000 7.706 1.00 91.25 86 CYS A C 1
ATOM 703 O O . CYS A 1 86 ? -9.218 6.124 7.762 1.00 91.25 86 CYS A O 1
ATOM 705 N N . TYR A 1 87 ? -11.110 5.735 6.573 1.00 90.69 87 TYR A N 1
ATOM 706 C CA . TYR A 1 87 ? -10.417 5.664 5.295 1.00 90.69 87 TYR A CA 1
ATOM 707 C C . TYR A 1 87 ? -10.034 7.066 4.832 1.00 90.69 87 TYR A C 1
ATOM 709 O O . TYR A 1 87 ? -10.880 7.916 4.556 1.00 90.69 87 TYR A O 1
ATOM 717 N N . GLU A 1 88 ? -8.737 7.278 4.649 1.00 91.31 88 GLU A N 1
ATOM 718 C CA . GLU A 1 88 ? -8.214 8.469 4.000 1.00 91.31 88 GLU A CA 1
ATOM 719 C C . GLU A 1 88 ? -7.419 8.061 2.772 1.00 91.31 88 GLU A C 1
ATOM 721 O O . GLU A 1 88 ? -6.478 7.266 2.835 1.00 91.31 88 GLU A O 1
ATOM 726 N N . LYS A 1 89 ? -7.777 8.646 1.631 1.00 91.06 89 LYS A N 1
ATOM 727 C CA . LYS A 1 89 ? -7.042 8.427 0.393 1.00 91.06 89 LYS A CA 1
ATOM 728 C C . LYS A 1 89 ? -5.630 9.018 0.533 1.00 91.06 89 LYS A C 1
ATOM 730 O O . LYS A 1 89 ? -5.504 10.232 0.717 1.00 91.06 89 LYS A O 1
ATOM 735 N N . PRO A 1 90 ? -4.558 8.218 0.396 1.00 93.81 90 PRO A N 1
ATOM 736 C CA . PRO A 1 90 ? -3.211 8.711 0.628 1.00 93.81 90 PRO A CA 1
ATOM 737 C C . PRO A 1 90 ? -2.762 9.666 -0.480 1.00 93.81 90 PRO A C 1
ATOM 739 O O . PRO A 1 90 ? -2.969 9.426 -1.675 1.00 93.81 90 PRO A O 1
ATOM 742 N N . SER A 1 91 ? -2.092 10.744 -0.075 1.00 94.56 91 SER A N 1
ATOM 743 C CA . SER A 1 91 ? -1.462 11.681 -1.002 1.00 94.56 91 SER A CA 1
ATOM 744 C C . SER A 1 91 ? -0.184 11.091 -1.605 1.00 94.56 91 SER A C 1
ATOM 746 O O . SER A 1 91 ? 0.434 10.186 -1.037 1.00 94.56 91 SER A O 1
ATOM 748 N N . ARG A 1 92 ? 0.286 11.671 -2.717 1.00 93.56 92 ARG A N 1
ATOM 749 C CA . ARG A 1 92 ? 1.608 11.350 -3.279 1.00 93.56 92 ARG A CA 1
ATOM 750 C C . ARG A 1 92 ? 2.711 11.435 -2.218 1.00 93.56 92 ARG A C 1
ATOM 752 O O . ARG A 1 92 ? 3.529 10.528 -2.120 1.00 93.56 92 ARG A O 1
ATOM 759 N N . ALA A 1 93 ? 2.733 12.518 -1.436 1.00 91.81 93 ALA A N 1
ATOM 760 C CA . ALA A 1 93 ? 3.761 12.746 -0.422 1.00 91.81 93 ALA A CA 1
ATOM 761 C C . ALA A 1 93 ? 3.728 11.671 0.673 1.00 91.81 93 ALA A C 1
ATOM 763 O O . ALA A 1 93 ? 4.777 11.158 1.058 1.00 91.81 93 ALA A O 1
ATOM 764 N N . THR A 1 94 ? 2.525 11.284 1.105 1.00 94.12 94 THR A N 1
ATOM 765 C CA . THR A 1 94 ? 2.309 10.196 2.065 1.00 94.12 94 THR A CA 1
ATOM 766 C C . THR A 1 94 ? 2.893 8.889 1.535 1.00 94.12 94 THR A C 1
ATOM 768 O O . THR A 1 94 ? 3.746 8.296 2.183 1.00 94.12 94 THR A O 1
ATOM 771 N N . LEU A 1 95 ? 2.524 8.485 0.315 1.00 93.94 95 LEU A N 1
ATOM 772 C CA . LEU A 1 95 ? 3.003 7.234 -0.284 1.00 93.94 95 LEU A CA 1
ATOM 773 C C . LEU A 1 95 ? 4.521 7.215 -0.503 1.00 93.94 95 LEU A C 1
ATOM 775 O O . LEU A 1 95 ? 5.166 6.189 -0.299 1.00 93.94 95 LEU A O 1
ATOM 779 N N . THR A 1 96 ? 5.114 8.343 -0.909 1.00 91.50 96 THR A N 1
ATOM 780 C CA . THR A 1 96 ? 6.575 8.456 -1.034 1.00 91.50 96 THR A CA 1
ATOM 781 C C . THR A 1 96 ? 7.268 8.285 0.320 1.00 91.50 96 THR A C 1
ATOM 783 O O . THR A 1 96 ? 8.297 7.614 0.393 1.00 91.50 96 THR A O 1
ATOM 786 N N . LYS A 1 97 ? 6.700 8.850 1.395 1.00 90.31 97 LYS A N 1
ATOM 787 C CA . LYS A 1 97 ? 7.234 8.709 2.755 1.00 90.31 97 LYS A CA 1
ATOM 788 C C . LYS A 1 97 ? 7.172 7.260 3.240 1.00 90.31 97 LYS A C 1
ATOM 790 O O . LYS A 1 97 ? 8.169 6.790 3.778 1.00 90.31 97 LYS A O 1
ATOM 795 N N . GLU A 1 98 ? 6.054 6.564 3.029 1.00 89.44 98 GLU A N 1
ATOM 796 C CA . GLU A 1 98 ? 5.899 5.149 3.413 1.00 89.44 98 GLU A CA 1
ATOM 797 C C . GLU A 1 98 ? 6.980 4.271 2.770 1.00 89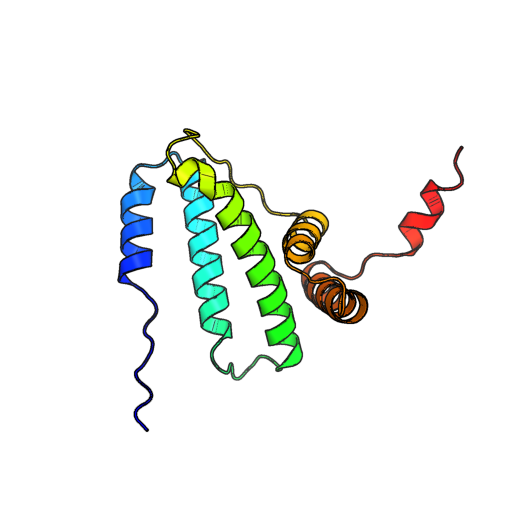.44 98 GLU A C 1
ATOM 799 O O . GLU A 1 98 ? 7.662 3.519 3.458 1.00 89.44 98 GLU A O 1
ATOM 804 N N . LEU A 1 99 ? 7.227 4.426 1.464 1.00 87.81 99 LEU A N 1
ATOM 805 C CA . LEU A 1 99 ? 8.294 3.677 0.792 1.00 87.81 99 LEU A CA 1
ATOM 806 C C . LEU A 1 99 ? 9.693 4.070 1.287 1.00 87.81 99 LEU A C 1
ATOM 808 O O . LEU A 1 99 ? 10.554 3.207 1.457 1.00 87.81 99 LEU A O 1
ATOM 812 N N . GLY A 1 100 ? 9.916 5.363 1.539 1.00 84.38 100 GLY A N 1
ATOM 813 C CA . GLY A 1 100 ? 11.195 5.890 2.011 1.00 84.38 100 GLY A CA 1
ATOM 814 C C . GLY A 1 100 ? 11.673 5.228 3.305 1.00 84.38 100 GLY A C 1
ATOM 815 O O . GLY A 1 100 ? 12.854 4.899 3.408 1.00 84.38 100 GLY A O 1
ATOM 816 N N . GLN A 1 101 ? 10.758 4.945 4.240 1.00 81.88 101 GLN A N 1
ATOM 817 C CA . GLN A 1 101 ? 11.061 4.321 5.539 1.00 81.88 101 GLN A CA 1
ATOM 818 C C . GLN A 1 101 ? 11.691 2.923 5.425 1.00 81.88 101 GLN A C 1
ATOM 820 O O . GLN A 1 101 ? 12.405 2.496 6.330 1.00 81.88 101 GLN A O 1
ATOM 825 N N . HIS A 1 102 ? 11.470 2.221 4.312 1.00 74.88 102 HIS A N 1
ATOM 826 C CA . HIS A 1 102 ? 11.964 0.860 4.095 1.00 74.88 102 HIS A CA 1
ATOM 827 C C . HIS A 1 102 ? 13.224 0.794 3.215 1.00 74.88 102 HIS A C 1
ATOM 829 O O . HIS A 1 102 ? 13.717 -0.296 2.909 1.00 74.88 102 HIS A O 1
ATOM 835 N N . THR A 1 103 ? 13.774 1.940 2.803 1.00 75.12 103 THR A N 1
ATOM 836 C CA . THR A 1 103 ? 14.925 2.001 1.890 1.00 75.12 103 THR A CA 1
ATOM 837 C C . THR A 1 103 ? 16.246 2.078 2.660 1.00 75.12 103 THR A C 1
ATOM 839 O O . THR A 1 103 ? 16.398 2.901 3.556 1.00 75.12 103 THR A O 1
ATOM 842 N N . LYS A 1 104 ? 17.239 1.242 2.315 1.00 72.12 104 LYS A N 1
ATOM 843 C CA . LYS A 1 104 ? 18.594 1.310 2.903 1.00 72.12 104 LYS A CA 1
ATOM 844 C C . LYS A 1 104 ? 19.448 2.396 2.230 1.00 72.12 104 LYS A C 1
ATOM 846 O O . LYS A 1 104 ? 19.424 2.520 1.004 1.00 72.12 104 LYS A O 1
ATOM 851 N N . ARG A 1 105 ? 20.288 3.074 3.028 1.00 67.12 105 ARG A N 1
ATOM 852 C CA . ARG A 1 105 ? 21.142 4.217 2.632 1.00 67.12 105 ARG A CA 1
ATOM 853 C C . ARG A 1 105 ? 22.012 4.000 1.391 1.00 67.12 105 ARG A C 1
ATOM 855 O O . ARG A 1 105 ? 22.168 4.904 0.579 1.00 67.12 105 ARG A O 1
ATOM 862 N N . GLU A 1 106 ? 22.547 2.798 1.201 1.00 64.88 106 GLU A N 1
ATOM 863 C CA . GLU A 1 106 ? 23.550 2.524 0.157 1.00 64.88 106 GLU A CA 1
ATOM 864 C C . GLU A 1 106 ? 23.029 2.645 -1.288 1.00 64.88 106 GLU A C 1
ATOM 866 O O . GLU A 1 106 ? 23.823 2.837 -2.205 1.00 64.88 106 GLU A O 1
ATOM 871 N N . ASN A 1 107 ? 21.710 2.583 -1.520 1.00 66.12 107 ASN A N 1
ATOM 872 C CA . ASN A 1 107 ? 21.113 2.651 -2.865 1.00 66.12 107 ASN A CA 1
ATOM 873 C C . ASN A 1 107 ? 20.030 3.731 -3.018 1.00 66.12 107 ASN A C 1
ATOM 875 O O . ASN A 1 107 ? 19.286 3.727 -4.006 1.00 66.12 107 ASN A O 1
ATOM 879 N N . GLU A 1 108 ? 19.958 4.673 -2.076 1.00 75.50 108 GLU A N 1
ATOM 880 C CA . GLU A 1 108 ? 18.867 5.646 -1.971 1.00 75.50 108 GLU A CA 1
ATOM 881 C C . GLU A 1 108 ? 18.606 6.386 -3.283 1.00 75.50 108 GLU A C 1
ATOM 883 O O . GLU A 1 108 ? 17.485 6.357 -3.773 1.00 75.50 108 GLU A O 1
ATOM 888 N N . ARG A 1 109 ? 19.622 6.967 -3.935 1.00 81.06 109 ARG A N 1
ATOM 889 C CA . ARG A 1 109 ? 19.399 7.799 -5.137 1.00 81.06 109 ARG A CA 1
ATOM 890 C C . ARG A 1 109 ? 18.724 7.050 -6.291 1.00 81.06 109 ARG A C 1
ATOM 892 O O . ARG A 1 109 ? 17.806 7.575 -6.915 1.00 81.06 109 ARG A O 1
ATOM 899 N N . LYS A 1 110 ? 19.159 5.817 -6.581 1.00 83.94 110 LYS A N 1
ATOM 900 C CA . LYS A 1 110 ? 18.582 5.005 -7.671 1.00 83.94 110 LYS A CA 1
ATOM 901 C C . LYS A 1 110 ? 17.179 4.513 -7.323 1.00 83.94 110 LYS A C 1
ATOM 903 O O . LYS A 1 110 ? 16.336 4.403 -8.211 1.00 83.94 110 LYS A O 1
ATOM 908 N N . ILE A 1 111 ? 16.939 4.189 -6.053 1.00 84.38 111 ILE A N 1
ATOM 909 C CA . ILE A 1 111 ? 15.628 3.733 -5.591 1.00 84.38 111 ILE A CA 1
ATOM 910 C C . ILE A 1 111 ? 14.644 4.906 -5.568 1.00 84.38 111 ILE A C 1
ATOM 912 O O . ILE A 1 111 ? 13.570 4.785 -6.149 1.00 84.38 111 ILE A O 1
ATOM 916 N N . PHE A 1 112 ? 15.034 6.058 -5.020 1.00 86.12 112 PHE A N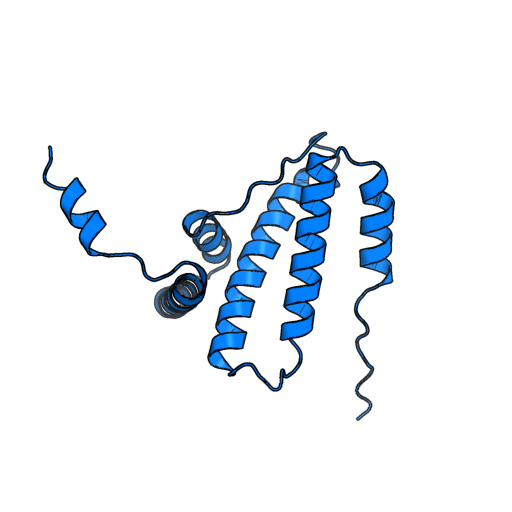 1
ATOM 917 C CA . PHE A 1 112 ? 14.216 7.271 -5.016 1.00 86.12 112 PHE A CA 1
ATOM 918 C C . PHE A 1 112 ? 13.852 7.720 -6.426 1.00 86.12 112 PHE A C 1
ATOM 920 O O . PHE A 1 112 ? 12.680 7.964 -6.678 1.00 86.12 112 PHE A O 1
ATOM 927 N N . SER A 1 113 ? 14.797 7.721 -7.372 1.00 88.38 113 SER A N 1
ATOM 928 C CA . SER A 1 113 ? 14.487 8.042 -8.773 1.00 88.38 113 SER A CA 1
ATOM 929 C C . SER A 1 113 ? 13.428 7.105 -9.372 1.00 88.38 113 SER A C 1
ATOM 931 O O . SER A 1 113 ? 12.540 7.555 -10.089 1.00 88.38 113 SER A O 1
ATOM 933 N N . ARG A 1 114 ? 13.458 5.806 -9.046 1.00 88.38 114 ARG A N 1
ATOM 934 C CA . ARG A 1 114 ? 12.430 4.850 -9.498 1.00 88.38 114 ARG A CA 1
ATOM 935 C C . ARG A 1 114 ? 11.084 5.065 -8.814 1.00 88.38 114 ARG A C 1
ATOM 937 O O . ARG A 1 114 ? 10.051 4.901 -9.456 1.00 88.38 114 ARG A O 1
ATOM 944 N N . ILE A 1 115 ? 11.091 5.417 -7.530 1.00 90.44 115 ILE A N 1
ATOM 945 C CA . ILE A 1 115 ? 9.877 5.776 -6.793 1.00 90.44 115 ILE A CA 1
ATOM 946 C C . ILE A 1 115 ? 9.264 7.042 -7.397 1.00 90.44 115 ILE A C 1
ATOM 948 O O . ILE A 1 115 ? 8.059 7.073 -7.624 1.00 90.44 115 ILE A O 1
ATOM 952 N N . GLU A 1 116 ? 10.068 8.057 -7.716 1.00 91.06 116 GLU A N 1
ATOM 953 C CA . GLU A 1 116 ? 9.602 9.277 -8.380 1.00 91.06 116 GLU A CA 1
ATOM 954 C C . GLU A 1 116 ? 8.992 8.986 -9.752 1.00 91.06 116 GLU A C 1
ATOM 956 O O . GLU A 1 116 ? 7.858 9.396 -9.988 1.00 91.06 116 GLU A O 1
ATOM 961 N N . ASP A 1 117 ? 9.669 8.204 -10.599 1.00 91.62 117 ASP A N 1
ATOM 962 C CA . ASP A 1 117 ? 9.141 7.749 -11.894 1.00 91.62 117 ASP A CA 1
ATOM 963 C C . ASP A 1 117 ? 7.786 7.031 -11.746 1.00 91.62 117 ASP A C 1
ATOM 965 O O . ASP A 1 117 ? 6.863 7.221 -12.546 1.00 91.62 117 ASP A O 1
ATOM 969 N N . ALA A 1 118 ? 7.657 6.176 -10.726 1.00 92.62 118 ALA A N 1
ATOM 970 C CA . ALA A 1 118 ? 6.424 5.451 -10.449 1.00 92.62 118 ALA A CA 1
ATOM 971 C C . ALA A 1 118 ? 5.304 6.393 -9.988 1.00 92.62 118 ALA A C 1
ATOM 973 O O . ALA A 1 118 ? 4.186 6.323 -10.503 1.00 92.62 118 ALA A O 1
ATOM 974 N N . MET A 1 119 ? 5.606 7.319 -9.078 1.00 93.69 119 MET A N 1
ATOM 975 C CA . MET A 1 119 ? 4.645 8.314 -8.607 1.00 93.69 119 MET A CA 1
ATOM 976 C C . MET A 1 119 ? 4.224 9.265 -9.731 1.00 93.69 119 MET A C 1
ATOM 978 O O . MET A 1 119 ? 3.041 9.573 -9.844 1.00 93.69 119 MET A O 1
ATOM 982 N N . ASP A 1 120 ? 5.140 9.680 -10.607 1.00 92.94 120 ASP A N 1
ATOM 983 C CA . ASP A 1 120 ? 4.839 10.525 -11.768 1.00 92.94 120 ASP A CA 1
ATOM 984 C C . ASP A 1 120 ? 3.856 9.857 -12.723 1.00 92.94 120 ASP A C 1
ATOM 986 O O . ASP A 1 120 ? 2.949 10.511 -13.235 1.00 92.94 120 ASP A O 1
ATOM 990 N N . SER A 1 121 ? 3.991 8.543 -12.918 1.00 89.00 121 SER A N 1
ATOM 991 C CA . SER A 1 121 ? 3.090 7.791 -13.792 1.00 89.00 121 SER A CA 1
ATOM 992 C C . SER A 1 121 ? 1.640 7.742 -13.301 1.00 89.00 121 SER A C 1
ATOM 994 O O . SER A 1 121 ? 0.752 7.495 -14.111 1.00 89.00 121 SER A O 1
ATOM 996 N N . GLN A 1 122 ? 1.394 7.986 -12.007 1.00 89.00 122 GLN A N 1
ATOM 997 C CA . GLN A 1 122 ? 0.056 7.900 -11.416 1.00 89.00 122 GLN A CA 1
ATOM 998 C C . GLN A 1 122 ? -0.494 9.241 -10.902 1.00 89.00 122 GLN A C 1
ATOM 1000 O O . GLN A 1 122 ? -1.699 9.464 -10.885 1.00 89.00 122 GLN A O 1
ATOM 1005 N N . PHE A 1 123 ? 0.368 10.152 -10.468 1.00 90.94 123 PHE A N 1
ATOM 1006 C CA . PHE A 1 123 ? -0.041 11.446 -9.915 1.00 90.94 123 PHE A CA 1
ATOM 1007 C C . PHE A 1 123 ? 0.293 12.619 -10.842 1.00 90.94 123 PHE A C 1
ATOM 1009 O O . PHE A 1 123 ? -0.004 13.761 -10.502 1.00 90.94 123 PHE A O 1
ATOM 1016 N N . GLY A 1 124 ? 0.919 12.353 -11.992 1.00 88.38 124 GLY A N 1
ATOM 1017 C CA . GLY A 1 124 ? 1.510 13.378 -12.842 1.00 88.38 124 GLY A CA 1
ATOM 1018 C C . GLY A 1 124 ? 2.865 13.853 -12.314 1.00 88.38 124 GLY A C 1
ATOM 1019 O O . GLY A 1 124 ? 3.232 13.622 -11.155 1.00 88.38 124 GLY A O 1
ATOM 1020 N N . ARG A 1 125 ? 3.631 14.515 -13.186 1.00 85.56 125 ARG A N 1
ATOM 1021 C CA . ARG A 1 125 ? 4.909 15.132 -12.812 1.00 85.56 125 ARG A CA 1
ATOM 1022 C C . ARG A 1 125 ? 4.658 16.297 -11.860 1.00 85.56 125 ARG A C 1
ATOM 1024 O O . ARG A 1 125 ? 3.728 17.075 -12.062 1.00 85.56 125 ARG A O 1
ATOM 1031 N N . ARG A 1 126 ? 5.512 16.453 -10.848 1.00 75.62 126 ARG A N 1
ATOM 1032 C CA . ARG A 1 126 ? 5.550 17.697 -10.066 1.00 75.62 126 ARG A CA 1
ATOM 1033 C C . ARG A 1 126 ? 6.022 18.827 -10.983 1.00 75.62 126 ARG A C 1
ATOM 1035 O O . ARG A 1 126 ? 7.122 18.734 -11.526 1.00 75.62 126 ARG A O 1
ATOM 1042 N N . ASN A 1 127 ? 5.231 19.889 -11.127 1.00 60.09 127 ASN A N 1
ATOM 1043 C CA . ASN A 1 127 ? 5.733 21.142 -11.687 1.00 60.09 127 ASN A CA 1
ATOM 1044 C C . ASN A 1 127 ? 6.817 21.666 -10.740 1.00 60.09 127 ASN A C 1
ATOM 1046 O O . ASN A 1 127 ? 6.513 22.059 -9.614 1.00 60.09 127 ASN A O 1
ATOM 1050 N N . ARG A 1 128 ? 8.084 21.614 -11.168 1.00 52.56 128 ARG A N 1
ATOM 1051 C CA . ARG A 1 128 ? 9.209 22.178 -10.404 1.00 52.56 128 ARG A CA 1
ATOM 1052 C C . ARG A 1 128 ? 9.086 23.699 -10.263 1.00 52.56 128 ARG A C 1
ATOM 1054 O O . ARG A 1 128 ? 9.491 24.234 -9.241 1.00 52.56 128 ARG A O 1
ATOM 1061 N N . ASP A 1 129 ? 8.402 24.343 -11.203 1.00 44.75 129 ASP A N 1
ATOM 1062 C CA . ASP A 1 129 ? 8.255 25.802 -11.278 1.00 44.75 129 ASP A CA 1
ATOM 1063 C C . ASP A 1 129 ? 7.338 26.399 -10.190 1.00 44.75 129 ASP A C 1
ATOM 1065 O O . ASP A 1 129 ? 7.336 27.604 -9.972 1.00 44.75 129 ASP A O 1
ATOM 1069 N N . ALA A 1 130 ? 6.566 25.578 -9.467 1.00 46.56 130 ALA A N 1
ATOM 1070 C CA . ALA A 1 130 ? 5.707 26.054 -8.376 1.00 46.56 130 ALA A CA 1
ATOM 1071 C C . ALA A 1 130 ? 6.434 26.167 -7.022 1.00 46.56 130 ALA A C 1
ATOM 1073 O O . ALA A 1 130 ? 5.872 26.711 -6.075 1.00 46.56 130 ALA A O 1
ATOM 1074 N N . ILE A 1 131 ? 7.654 25.627 -6.911 1.00 47.91 131 ILE A N 1
ATOM 1075 C CA . ILE A 1 131 ? 8.426 25.613 -5.658 1.00 47.91 131 ILE A CA 1
ATOM 1076 C C . ILE A 1 131 ? 9.321 26.860 -5.549 1.00 47.91 131 ILE A C 1
ATOM 1078 O O . ILE A 1 131 ? 9.518 27.363 -4.445 1.00 47.91 131 ILE A O 1
ATOM 1082 N N . ASP A 1 132 ? 9.779 27.426 -6.670 1.00 41.09 132 ASP A N 1
ATOM 1083 C CA . ASP A 1 132 ? 10.634 28.624 -6.656 1.00 41.09 132 ASP A CA 1
ATOM 1084 C C . ASP A 1 132 ? 9.870 29.911 -6.294 1.00 41.09 132 ASP A C 1
ATOM 1086 O O . ASP A 1 132 ? 10.438 30.812 -5.687 1.00 41.09 132 ASP A O 1
ATOM 1090 N N . HIS A 1 133 ? 8.557 29.994 -6.538 1.00 38.88 133 HIS A N 1
ATOM 1091 C CA . HIS A 1 133 ? 7.773 31.201 -6.222 1.00 38.88 133 HIS A CA 1
ATOM 1092 C C . HIS A 1 133 ? 7.334 31.345 -4.755 1.00 38.88 133 HIS A C 1
ATOM 1094 O O . HIS A 1 133 ? 6.711 32.345 -4.409 1.00 38.88 133 HIS A O 1
ATOM 1100 N N . GLN A 1 134 ? 7.654 30.387 -3.877 1.00 37.56 134 GLN A N 1
ATOM 1101 C CA . GLN A 1 134 ? 7.451 30.541 -2.426 1.00 37.56 134 GLN A CA 1
ATOM 1102 C C . GLN A 1 134 ? 8.714 30.974 -1.670 1.00 37.56 134 GLN A C 1
ATOM 1104 O O . GLN A 1 134 ? 8.623 31.260 -0.480 1.00 37.56 134 GLN A O 1
ATOM 1109 N N . SER A 1 135 ? 9.866 31.060 -2.342 1.00 40.75 135 SER A N 1
ATOM 1110 C CA . SER A 1 135 ? 11.130 31.470 -1.709 1.00 40.75 135 SER A CA 1
ATOM 1111 C C . SER A 1 135 ? 11.421 32.973 -1.838 1.00 40.75 135 SER A C 1
ATOM 1113 O O . SER A 1 135 ? 12.313 33.465 -1.157 1.00 40.75 135 SER A O 1
ATOM 1115 N N . ASP A 1 136 ? 10.643 33.701 -2.648 1.00 38.84 136 ASP A N 1
ATOM 1116 C CA . ASP A 1 136 ? 10.832 35.136 -2.935 1.00 38.84 136 ASP A CA 1
ATOM 1117 C C . ASP A 1 136 ? 9.861 36.063 -2.174 1.00 38.84 136 ASP A C 1
ATOM 1119 O O . ASP A 1 136 ? 9.736 37.245 -2.495 1.00 38.84 136 ASP A O 1
ATOM 1123 N N . VAL A 1 137 ? 9.163 35.555 -1.152 1.00 43.12 137 VAL A N 1
ATOM 1124 C CA . VAL A 1 137 ? 8.341 36.386 -0.254 1.00 43.12 137 VAL A CA 1
ATOM 1125 C C . VAL A 1 137 ? 8.714 36.110 1.200 1.00 43.12 137 VAL A C 1
ATOM 1127 O O . VAL A 1 137 ? 7.974 35.458 1.935 1.00 43.12 137 VAL A O 1
ATOM 1130 N N . LEU A 1 138 ? 9.880 36.620 1.599 1.00 38.22 138 LEU A N 1
ATOM 1131 C CA . LEU A 1 138 ? 10.203 37.013 2.973 1.00 38.22 138 LEU A CA 1
ATOM 1132 C C . LEU A 1 138 ? 10.960 38.342 2.947 1.00 38.22 138 LEU A C 1
ATOM 1134 O O . LEU A 1 138 ? 11.957 38.430 2.197 1.00 38.22 138 LEU A O 1
#

Sequence (138 aa):
MDQKPTEPPHDALEVLIAAAAEADTETFRSIQELLILSQAFEARIRPHRYLGKRQRFNLMIVDIARLTYLTNRLYDYGRLKVDQVCYEKPSRATLTKELGQHTKRENERKIFSRIEDAMDSQFGRRNRDAIDHQSDVL

Foldseek 3Di:
DDPPPPDPPVVVLVVLLVVLVPADPQQSVLSVVLSVLVVVLVVLVDDDPPDDPLLSVLQNLLSVLSNLVSCVQCVCVVVVNDRDGGDDDDDLVSSLVSVLVVDDPVCCVVVSVSNQVSSCSPVNHPPPVVVVVVVPPD

Secondary structure (DSSP, 8-state):
---------HHHHHHHHHHHTTS-HHHHHHHHHHHHHHHHHHHHHS--TTS-HHHHHHHHHHHHHHHHHHHHHHHTTTTTS-S-----PPPHHHHHHHHHTT--GGGHHHHHHHHHHHHHHHH----THHHHTTSS--

Organism: Agrobacterium tumefaciens (NCBI:txid358)

Radius of gyration: 18.31 Å; chains: 1; bounding box: 42×66×43 Å

pLDDT: mean 79.55, std 16.67, range [37.56, 95.25]